Protein AF-A0A7S0YUG1-F1 (afdb_monomer_lite)

Foldseek 3Di:
DDDDDQDQDPPVRWDWDADPVRDIDTPSDPPDDPDDDDDDDDDQLRVLCVVVVLVVVLVVVVCVVDPPLPPPDDDPSDDPVSVVVSVVSQVVPPDPSDGPCVVVVVVVVVCCVVVPPPPPPDD

InterPro domains:
  IPR059853 Probable PDZ-protease, C-terminal helical domain [PF28547] (46-117)

Sequence (123 aa):
GSRFSSRKIGEGERKTFLTDGKRVVRDGGGIEPDVFVPAEKLSELEVALLDQNAFLDFAGTWAAEHPGRLDKGGAPVVDDALYKEFVSFVEGRGGAVRTRFDAALDDLSEAFKESKLAGLEGA

Structure (mmCIF, N/CA/C/O backbone):
data_AF-A0A7S0YUG1-F1
#
_entry.id   AF-A0A7S0YUG1-F1
#
loop_
_atom_site.group_PDB
_atom_site.id
_atom_site.type_symbol
_atom_site.label_atom_id
_atom_site.label_alt_id
_atom_site.label_comp_id
_atom_site.label_asym_id
_atom_site.label_entity_id
_atom_site.label_seq_id
_atom_site.pdbx_PDB_ins_code
_atom_site.Cartn_x
_atom_site.Cartn_y
_atom_site.Cartn_z
_atom_site.occupancy
_atom_site.B_iso_or_equiv
_atom_site.auth_seq_id
_atom_site.auth_comp_id
_atom_site.auth_asym_id
_atom_site.auth_atom_id
_atom_site.pdbx_PDB_model_num
ATOM 1 N N . GLY A 1 1 ? 34.408 -18.214 3.562 1.00 45.31 1 GLY A N 1
ATOM 2 C CA . GLY A 1 1 ? 33.547 -17.617 2.525 1.00 45.31 1 GLY A CA 1
ATOM 3 C C . GLY A 1 1 ? 33.555 -16.116 2.699 1.00 45.31 1 GLY A C 1
ATOM 4 O O . GLY A 1 1 ? 33.209 -15.657 3.779 1.00 45.31 1 GLY A O 1
ATOM 5 N N . SER A 1 2 ? 34.037 -15.371 1.704 1.00 47.47 2 SER A N 1
ATOM 6 C CA . SER A 1 2 ? 34.109 -13.906 1.767 1.00 47.47 2 SER A CA 1
ATOM 7 C C . SER A 1 2 ? 32.698 -13.315 1.706 1.00 47.47 2 SER A C 1
ATOM 9 O O . SER A 1 2 ? 31.959 -13.582 0.761 1.00 47.47 2 SER A O 1
ATOM 11 N N . ARG A 1 3 ? 32.312 -12.553 2.733 1.00 53.41 3 ARG A N 1
ATOM 12 C CA . ARG A 1 3 ? 31.093 -11.739 2.736 1.00 53.41 3 ARG A CA 1
ATOM 13 C C . ARG A 1 3 ? 31.343 -10.538 1.827 1.00 53.41 3 ARG A C 1
ATOM 15 O O . ARG A 1 3 ? 32.192 -9.708 2.140 1.00 53.41 3 ARG A O 1
ATOM 22 N N . PHE A 1 4 ? 30.617 -10.442 0.718 1.00 53.81 4 PHE A N 1
ATOM 23 C CA . PHE A 1 4 ? 30.618 -9.231 -0.097 1.00 53.81 4 PHE A CA 1
ATOM 24 C C . PHE A 1 4 ? 30.071 -8.076 0.753 1.00 53.81 4 PHE A C 1
ATOM 26 O O . PHE A 1 4 ? 28.917 -8.098 1.170 1.00 53.81 4 PHE A O 1
ATOM 33 N N . SER A 1 5 ? 30.924 -7.102 1.063 1.00 51.78 5 SER A N 1
ATOM 34 C CA . SER A 1 5 ? 30.544 -5.859 1.730 1.00 51.78 5 SER A CA 1
ATOM 35 C C . SER A 1 5 ? 30.586 -4.749 0.689 1.00 51.78 5 SER A C 1
ATOM 37 O O . SER A 1 5 ? 31.652 -4.432 0.159 1.00 51.78 5 SER A O 1
ATOM 39 N N . SER A 1 6 ? 29.424 -4.194 0.348 1.00 56.53 6 SER A N 1
ATOM 40 C CA . SER A 1 6 ? 29.333 -3.034 -0.534 1.00 56.53 6 SER A CA 1
ATOM 41 C C . SER A 1 6 ? 29.792 -1.794 0.231 1.00 56.53 6 SER A C 1
ATOM 43 O O . SER A 1 6 ? 29.101 -1.319 1.134 1.00 56.53 6 SER A O 1
ATOM 45 N N . ARG A 1 7 ? 30.958 -1.254 -0.119 1.00 60.69 7 ARG A N 1
ATOM 46 C CA . ARG A 1 7 ? 31.427 0.032 0.401 1.00 60.69 7 ARG A CA 1
ATOM 47 C C . ARG A 1 7 ? 30.895 1.131 -0.526 1.00 60.69 7 ARG A C 1
ATOM 49 O O . ARG A 1 7 ? 31.273 1.162 -1.693 1.00 60.69 7 ARG A O 1
ATOM 56 N N . LYS A 1 8 ? 30.010 2.007 -0.031 1.00 63.78 8 LYS A N 1
ATOM 57 C CA . LYS A 1 8 ? 29.617 3.219 -0.771 1.00 63.78 8 LYS A CA 1
ATOM 58 C C . LYS A 1 8 ? 30.848 4.112 -0.915 1.00 63.78 8 LYS A C 1
ATOM 60 O O . LYS A 1 8 ? 31.454 4.477 0.090 1.00 63.78 8 LYS A O 1
ATOM 65 N N . ILE A 1 9 ? 31.215 4.427 -2.151 1.00 71.81 9 ILE A N 1
ATOM 66 C CA . ILE A 1 9 ? 32.330 5.326 -2.462 1.00 71.81 9 ILE A CA 1
ATOM 67 C C . ILE A 1 9 ? 31.807 6.767 -2.391 1.00 71.81 9 ILE A C 1
ATOM 69 O O . ILE A 1 9 ? 30.735 7.074 -2.934 1.00 71.81 9 ILE A O 1
ATOM 73 N N . GLY A 1 10 ? 32.537 7.634 -1.684 1.00 71.00 10 GLY A N 1
ATOM 74 C CA . GLY A 1 10 ? 32.208 9.055 -1.576 1.00 71.00 10 GLY A CA 1
ATOM 75 C C . GLY A 1 10 ? 32.204 9.724 -2.950 1.00 71.00 10 GLY A C 1
ATOM 76 O O . GLY A 1 10 ? 32.944 9.316 -3.839 1.00 71.00 10 GLY A O 1
ATOM 77 N N . GLU A 1 11 ? 31.361 10.738 -3.145 1.00 68.69 11 GLU A N 1
ATOM 78 C CA . GLU A 1 11 ? 31.099 11.317 -4.472 1.00 68.69 11 GLU A CA 1
ATOM 79 C C . GLU A 1 11 ? 32.373 11.795 -5.195 1.00 68.69 11 GLU A C 1
ATOM 81 O O . GLU A 1 11 ? 32.531 11.536 -6.385 1.00 68.69 11 GLU A O 1
ATOM 86 N N . GLY A 1 12 ? 33.323 12.390 -4.463 1.00 74.88 12 GLY A N 1
ATOM 87 C CA . GLY A 1 12 ? 34.601 12.866 -5.010 1.00 74.88 12 GLY A CA 1
ATOM 88 C C . GLY A 1 12 ? 35.593 11.768 -5.417 1.00 74.88 12 GLY A C 1
ATOM 89 O O . GLY A 1 12 ? 36.559 12.052 -6.117 1.00 74.88 12 GLY A O 1
ATOM 90 N N . GLU A 1 13 ? 35.360 10.519 -5.014 1.00 78.75 13 GLU A N 1
ATOM 91 C CA . GLU A 1 13 ? 36.220 9.366 -5.321 1.00 78.75 13 GLU A CA 1
ATOM 92 C C . GLU A 1 13 ? 35.588 8.427 -6.364 1.00 78.75 13 GLU A C 1
ATOM 94 O O . GLU A 1 13 ? 36.179 7.407 -6.734 1.00 78.75 13 GLU A O 1
ATOM 99 N N . ARG A 1 14 ? 34.378 8.746 -6.852 1.00 77.94 14 ARG A N 1
ATOM 100 C CA . ARG A 1 14 ? 33.668 7.904 -7.821 1.00 77.94 14 ARG A CA 1
ATOM 101 C C . ARG A 1 14 ? 34.329 7.984 -9.191 1.00 77.94 14 ARG A C 1
ATOM 103 O O . ARG A 1 14 ? 34.479 9.055 -9.775 1.00 77.94 14 ARG A O 1
ATOM 110 N N . LYS A 1 15 ? 34.659 6.817 -9.743 1.00 80.69 15 LYS A N 1
ATOM 111 C CA . LYS A 1 15 ? 35.085 6.693 -11.138 1.00 80.69 15 LYS A CA 1
ATOM 112 C C . LYS A 1 15 ? 33.872 6.712 -12.064 1.00 80.69 15 LYS A C 1
ATOM 114 O O . LYS A 1 15 ? 32.820 6.169 -11.730 1.00 80.69 15 LYS A O 1
ATOM 119 N N . THR A 1 16 ? 34.051 7.311 -13.234 1.00 82.56 16 THR A N 1
ATOM 120 C CA . THR A 1 16 ? 33.028 7.420 -14.276 1.00 82.56 16 THR A CA 1
ATOM 121 C C . THR A 1 16 ? 33.368 6.481 -15.430 1.00 82.56 16 THR A C 1
ATOM 123 O O . THR A 1 16 ? 34.481 6.516 -15.950 1.00 82.56 16 THR A O 1
ATOM 126 N N . PHE A 1 17 ? 32.402 5.668 -15.841 1.00 83.62 17 PHE A N 1
ATOM 127 C CA . PHE A 1 17 ? 32.478 4.719 -16.949 1.00 83.62 17 PHE A CA 1
ATOM 128 C C . PHE A 1 17 ? 31.404 5.030 -17.995 1.00 83.62 17 PHE A C 1
ATOM 130 O O . PHE A 1 17 ? 30.454 5.769 -17.732 1.00 83.62 17 PHE A O 1
ATOM 137 N N . LEU A 1 18 ? 31.547 4.451 -19.186 1.00 81.94 18 LEU A N 1
ATOM 138 C CA . LEU A 1 18 ? 30.583 4.572 -20.277 1.00 81.94 18 LEU A CA 1
ATOM 139 C C . LEU A 1 18 ? 30.133 3.177 -20.710 1.00 81.94 18 LEU A C 1
ATOM 141 O O . LEU A 1 18 ? 30.958 2.283 -20.875 1.00 81.94 18 LEU A O 1
ATOM 145 N N . THR A 1 19 ? 28.828 3.004 -20.904 1.00 81.38 19 THR A N 1
ATOM 146 C CA . THR A 1 19 ? 28.278 1.824 -21.596 1.00 81.38 19 THR A CA 1
ATOM 147 C C . THR A 1 19 ? 28.561 1.899 -23.101 1.00 81.38 19 THR A C 1
ATOM 149 O O . THR A 1 19 ? 28.865 2.976 -23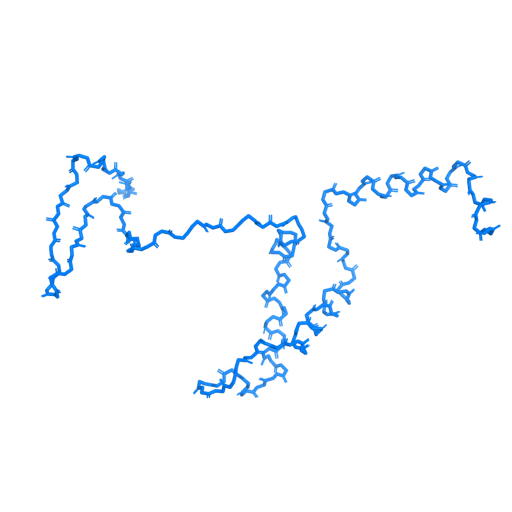.612 1.00 81.38 19 THR A O 1
ATOM 152 N N . ASP A 1 20 ? 28.379 0.799 -23.838 1.00 87.31 20 ASP A N 1
ATOM 153 C CA . ASP A 1 20 ? 28.492 0.786 -25.312 1.00 87.31 20 ASP A CA 1
ATOM 154 C C . ASP A 1 20 ? 27.567 1.821 -25.978 1.00 87.31 20 ASP A C 1
ATOM 156 O O . ASP A 1 20 ? 27.921 2.462 -26.967 1.00 87.31 20 ASP A O 1
ATOM 160 N N . GLY A 1 21 ? 26.399 2.062 -25.371 1.00 85.12 21 GLY A N 1
ATOM 161 C CA . GLY A 1 21 ? 25.460 3.124 -25.746 1.00 85.12 21 GLY A CA 1
ATOM 162 C C . GLY A 1 21 ? 25.837 4.524 -25.241 1.00 85.12 21 GLY A C 1
ATOM 163 O O . GLY A 1 21 ? 24.987 5.409 -25.235 1.00 85.12 21 GLY A O 1
ATOM 164 N N . LYS A 1 22 ? 27.072 4.732 -24.768 1.00 82.31 22 LYS A N 1
ATOM 165 C CA . LYS A 1 22 ? 27.623 5.991 -24.229 1.00 82.31 22 LYS A CA 1
ATOM 166 C C . LYS A 1 22 ? 26.890 6.579 -23.015 1.00 82.31 22 LYS A C 1
ATOM 168 O O . LYS A 1 22 ? 27.136 7.730 -22.660 1.00 82.31 22 LYS A O 1
ATOM 173 N N . ARG A 1 23 ? 26.029 5.813 -22.335 1.00 79.69 23 ARG A N 1
ATOM 174 C CA . ARG A 1 23 ? 25.453 6.243 -21.047 1.00 79.69 23 ARG A CA 1
ATOM 175 C C . ARG A 1 23 ? 26.528 6.240 -19.967 1.00 79.69 23 ARG A C 1
ATOM 177 O O . ARG A 1 23 ? 27.281 5.268 -19.876 1.00 79.69 23 ARG A O 1
ATOM 184 N N . VAL A 1 24 ? 26.562 7.303 -19.171 1.00 80.88 24 VAL A N 1
ATOM 185 C CA . VAL A 1 24 ? 27.485 7.487 -18.047 1.00 80.88 24 VAL A CA 1
ATOM 186 C C . VAL A 1 24 ? 27.059 6.611 -16.869 1.00 80.88 24 VAL A C 1
ATOM 188 O O . VAL A 1 24 ? 25.904 6.643 -16.467 1.00 80.88 24 VAL A O 1
ATOM 191 N N . VAL A 1 25 ? 27.995 5.850 -16.304 1.00 80.12 25 VAL A N 1
ATOM 192 C CA . VAL A 1 25 ? 27.783 5.005 -15.119 1.00 80.12 25 VAL A CA 1
ATOM 193 C C . VAL A 1 25 ? 28.857 5.338 -14.090 1.00 80.12 25 VAL A C 1
ATOM 195 O O . VAL A 1 25 ? 30.030 5.443 -14.438 1.00 80.12 25 VAL A O 1
ATOM 198 N N . ARG A 1 26 ? 28.477 5.533 -12.826 1.00 81.75 26 ARG A N 1
ATOM 199 C CA . ARG A 1 26 ? 29.402 5.899 -11.742 1.00 81.75 26 ARG A CA 1
ATOM 200 C C . ARG A 1 26 ? 29.639 4.713 -10.804 1.00 81.75 26 ARG A C 1
ATOM 202 O O . ARG A 1 26 ? 28.725 3.938 -10.539 1.00 81.75 26 ARG A O 1
ATOM 209 N N . ASP A 1 27 ? 30.867 4.575 -10.310 1.00 77.12 27 ASP A N 1
ATOM 210 C CA . ASP A 1 27 ? 31.268 3.482 -9.414 1.00 77.12 27 ASP A CA 1
ATOM 211 C C . ASP A 1 27 ? 30.650 3.601 -8.004 1.00 77.12 27 ASP A C 1
ATOM 213 O O . ASP A 1 27 ? 30.361 4.698 -7.522 1.00 77.12 27 ASP A O 1
ATOM 217 N N . GLY A 1 28 ? 30.495 2.467 -7.314 1.00 70.81 28 GLY A N 1
ATOM 218 C CA . GLY A 1 28 ? 30.201 2.404 -5.876 1.00 70.81 28 GLY A CA 1
ATOM 219 C C . GLY A 1 28 ? 28.782 2.787 -5.430 1.00 70.81 28 GLY A C 1
ATOM 220 O O . GLY A 1 28 ? 28.550 2.887 -4.223 1.00 70.81 28 GLY A O 1
ATOM 221 N N . GLY A 1 29 ? 27.847 3.012 -6.362 1.00 67.00 29 GLY A N 1
ATOM 222 C CA . GLY A 1 29 ? 26.478 3.476 -6.077 1.00 67.00 29 GLY A CA 1
ATOM 223 C C . GLY A 1 29 ? 25.346 2.466 -6.320 1.00 67.00 29 GLY A C 1
ATOM 224 O O . GLY A 1 29 ? 24.258 2.650 -5.780 1.00 67.00 29 GLY A O 1
ATOM 225 N N . GLY A 1 30 ? 25.587 1.393 -7.082 1.00 70.50 30 GLY A N 1
ATOM 226 C CA . GLY A 1 30 ? 24.516 0.534 -7.609 1.00 70.50 30 GLY A CA 1
ATOM 227 C C . GLY A 1 30 ? 23.858 1.137 -8.859 1.00 70.50 30 GLY A C 1
ATOM 228 O O . GLY A 1 30 ? 24.485 1.929 -9.559 1.00 70.50 30 GLY A O 1
ATOM 229 N N . ILE A 1 31 ? 22.612 0.752 -9.160 1.00 68.75 31 ILE A N 1
ATOM 230 C CA . ILE A 1 31 ? 21.820 1.382 -10.231 1.00 68.75 31 ILE A CA 1
ATOM 231 C C . ILE A 1 31 ? 21.284 2.712 -9.686 1.00 68.75 31 ILE A C 1
ATOM 233 O O . ILE A 1 31 ? 20.318 2.729 -8.926 1.00 68.75 31 ILE A O 1
ATOM 237 N N . GLU A 1 32 ? 21.949 3.812 -10.031 1.00 72.25 32 GLU A N 1
ATOM 238 C CA . GLU A 1 32 ? 21.513 5.169 -9.686 1.00 72.25 32 GLU A CA 1
ATOM 239 C C . GLU A 1 32 ? 20.447 5.627 -10.701 1.00 72.25 32 GLU A C 1
ATOM 241 O O . GLU A 1 32 ? 20.687 5.516 -11.907 1.00 72.25 32 GLU A O 1
ATOM 246 N N . PRO A 1 33 ? 19.256 6.071 -10.259 1.00 73.12 33 PRO A N 1
ATOM 247 C CA . PRO A 1 33 ? 18.211 6.515 -11.172 1.00 73.12 33 PRO A CA 1
ATOM 248 C C . PRO A 1 33 ? 18.572 7.871 -11.785 1.00 73.12 33 PRO A C 1
ATOM 250 O O . PRO A 1 33 ? 19.092 8.747 -11.098 1.00 73.12 33 PRO A O 1
ATOM 253 N N . ASP A 1 34 ? 18.222 8.072 -13.057 1.00 79.00 34 ASP A N 1
ATOM 254 C CA . ASP A 1 34 ? 18.420 9.361 -13.737 1.00 79.00 34 ASP A CA 1
ATOM 255 C C . ASP A 1 34 ? 17.608 10.492 -13.077 1.00 79.00 34 ASP A C 1
ATOM 257 O O . ASP A 1 34 ? 18.018 11.652 -13.070 1.00 79.00 34 ASP A O 1
ATOM 261 N N . VAL A 1 35 ? 16.458 10.146 -12.493 1.00 79.94 35 VAL A N 1
ATOM 262 C CA . VAL A 1 35 ? 15.605 11.051 -11.722 1.00 79.94 35 VAL A CA 1
ATOM 263 C C . VAL A 1 35 ? 15.293 10.390 -10.390 1.00 79.94 35 VAL A C 1
ATOM 265 O O . VAL A 1 35 ? 14.644 9.345 -10.339 1.00 79.94 35 VAL A O 1
ATOM 268 N N . PHE A 1 36 ? 15.747 11.004 -9.298 1.00 82.75 36 PHE A N 1
ATOM 269 C CA . PHE A 1 36 ? 15.364 10.567 -7.964 1.00 82.75 36 PHE A CA 1
ATOM 270 C C . PHE A 1 36 ? 13.951 11.057 -7.654 1.00 82.75 36 PHE A C 1
ATOM 272 O O . PHE A 1 36 ? 13.711 12.260 -7.551 1.00 82.75 36 PHE A O 1
ATOM 279 N N . VAL A 1 37 ? 13.030 10.116 -7.479 1.00 86.06 37 VAL A N 1
ATOM 280 C CA . VAL A 1 37 ? 11.693 10.397 -6.962 1.00 86.06 37 VAL A CA 1
ATOM 281 C C . VAL A 1 37 ? 11.683 9.984 -5.490 1.00 86.06 37 VAL A C 1
ATOM 283 O O . VAL A 1 37 ? 11.933 8.810 -5.201 1.00 86.06 37 VAL A O 1
ATOM 286 N N . PRO A 1 38 ? 11.458 10.916 -4.545 1.00 84.62 38 PRO A N 1
ATOM 287 C CA . PRO A 1 38 ? 11.347 10.553 -3.141 1.00 84.62 38 PRO A CA 1
ATOM 288 C C . PRO A 1 38 ? 10.141 9.633 -2.950 1.00 84.62 38 PRO A C 1
ATOM 290 O O . PRO A 1 38 ? 9.082 9.864 -3.530 1.00 84.62 38 PRO A O 1
ATOM 293 N N . ALA A 1 39 ? 10.303 8.599 -2.126 1.00 83.00 39 ALA A N 1
ATOM 294 C CA . ALA A 1 39 ? 9.179 7.761 -1.737 1.00 83.00 39 ALA A CA 1
ATOM 295 C C . ALA A 1 39 ? 8.141 8.607 -0.989 1.00 83.00 39 ALA A C 1
ATOM 297 O O . ALA A 1 39 ? 8.492 9.411 -0.117 1.00 83.00 39 ALA A O 1
ATOM 298 N N . GLU A 1 40 ? 6.872 8.421 -1.336 1.00 86.75 40 GLU A N 1
ATOM 299 C CA . GLU A 1 40 ? 5.772 9.055 -0.626 1.00 86.75 40 GLU A CA 1
ATOM 300 C C . GLU A 1 40 ? 5.675 8.498 0.800 1.00 86.75 40 GLU A C 1
ATOM 302 O O . GLU A 1 40 ? 5.986 7.331 1.062 1.00 86.75 40 GLU A O 1
ATOM 307 N N . LYS A 1 41 ? 5.290 9.352 1.751 1.00 89.31 41 LYS A N 1
ATOM 308 C CA . LYS A 1 41 ? 5.050 8.910 3.124 1.00 89.31 41 LYS A CA 1
ATOM 309 C C . LYS A 1 41 ? 3.677 8.261 3.187 1.00 89.31 41 LYS A C 1
ATOM 311 O O . LYS A 1 41 ? 2.677 8.960 3.072 1.00 89.31 41 LYS A O 1
ATOM 316 N N . LEU A 1 42 ? 3.661 6.956 3.429 1.00 89.38 42 LEU A N 1
ATOM 317 C CA . LEU A 1 42 ? 2.431 6.214 3.672 1.00 89.38 42 LEU A CA 1
ATOM 318 C C . LEU A 1 42 ? 1.744 6.713 4.950 1.00 89.38 42 LEU A C 1
ATOM 320 O O . LEU A 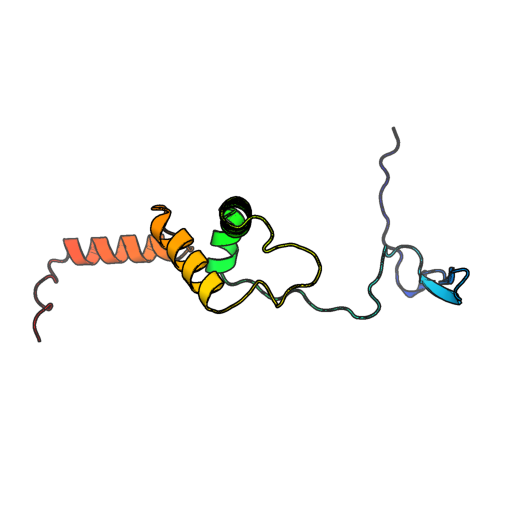1 42 ? 2.393 6.968 5.971 1.00 89.38 42 LEU A O 1
ATOM 324 N N . SER A 1 43 ? 0.424 6.822 4.889 1.00 89.69 43 SER A N 1
ATOM 325 C CA . SER A 1 43 ? -0.443 6.952 6.055 1.00 89.69 43 SER A CA 1
ATOM 326 C C . SER A 1 43 ? -0.411 5.674 6.900 1.00 89.69 43 SER A C 1
ATOM 328 O O . SER A 1 43 ? -0.048 4.596 6.433 1.00 89.69 43 SER A O 1
ATOM 330 N N . GLU A 1 44 ? -0.824 5.757 8.164 1.00 86.75 44 GLU A N 1
ATOM 331 C CA . GLU A 1 44 ? -0.900 4.570 9.032 1.00 86.75 44 GLU A CA 1
ATOM 332 C C . GLU A 1 44 ? -1.866 3.513 8.530 1.00 86.75 44 GLU A C 1
ATOM 334 O O . GLU A 1 44 ? -1.627 2.330 8.745 1.00 86.75 44 GLU A O 1
ATOM 339 N N . LEU A 1 45 ? -2.946 3.941 7.878 1.00 86.69 45 LEU A N 1
ATOM 340 C CA . LEU A 1 45 ? -3.896 3.022 7.283 1.00 86.69 45 LEU A CA 1
ATOM 341 C C . LEU A 1 45 ? -3.222 2.223 6.167 1.00 86.69 45 LEU A C 1
ATOM 343 O O . LEU A 1 45 ? -3.322 1.003 6.139 1.00 86.69 45 LEU A O 1
ATOM 347 N N . GLU A 1 46 ? -2.484 2.896 5.284 1.00 88.69 46 GLU A N 1
ATOM 348 C CA . GLU A 1 46 ? -1.739 2.239 4.207 1.00 88.69 46 GLU A CA 1
ATOM 349 C C . GLU A 1 46 ? -0.653 1.308 4.748 1.00 88.69 46 GLU A C 1
ATOM 351 O O . GLU A 1 46 ? -0.485 0.208 4.226 1.00 88.69 46 GLU A O 1
ATOM 356 N N . VAL A 1 47 ? 0.041 1.707 5.819 1.00 89.81 47 VAL A N 1
ATOM 357 C CA . VAL A 1 47 ? 1.007 0.840 6.510 1.00 89.81 47 VAL A CA 1
ATOM 358 C C . VAL A 1 47 ? 0.312 -0.396 7.078 1.00 89.81 47 VAL A C 1
ATOM 360 O O . VAL A 1 47 ? 0.763 -1.507 6.823 1.00 89.81 47 VAL A O 1
ATOM 363 N N . ALA A 1 48 ? -0.814 -0.235 7.775 1.00 88.19 48 ALA A N 1
ATOM 364 C CA . ALA A 1 48 ? -1.566 -1.357 8.330 1.00 88.19 48 ALA A CA 1
ATOM 365 C C . ALA A 1 48 ? -2.081 -2.308 7.234 1.00 88.19 48 ALA A C 1
ATOM 367 O O . ALA A 1 48 ? -1.977 -3.524 7.375 1.00 88.19 48 ALA A O 1
ATOM 368 N N . LEU A 1 49 ? -2.590 -1.772 6.120 1.00 90.12 49 LEU A N 1
ATOM 369 C CA . LEU A 1 49 ? -3.024 -2.564 4.964 1.00 90.12 49 LEU A CA 1
ATOM 370 C C . LEU A 1 49 ? -1.859 -3.328 4.321 1.00 90.12 49 LEU A C 1
ATOM 372 O O . LEU A 1 49 ? -2.032 -4.475 3.901 1.00 90.12 49 LEU A O 1
ATOM 376 N N . LEU A 1 50 ? -0.679 -2.709 4.252 1.00 89.75 50 LEU A N 1
ATOM 377 C CA . LEU A 1 50 ? 0.531 -3.329 3.722 1.00 89.75 50 LEU A CA 1
ATOM 378 C C . LEU A 1 50 ? 1.027 -4.457 4.634 1.00 89.75 50 LEU A C 1
ATOM 380 O O . LEU A 1 50 ? 1.274 -5.560 4.150 1.00 89.75 50 LEU A O 1
ATOM 384 N N . ASP A 1 51 ? 1.105 -4.208 5.942 1.00 88.88 51 ASP A N 1
ATOM 385 C CA . ASP A 1 51 ? 1.533 -5.188 6.949 1.00 88.88 51 ASP A CA 1
ATOM 386 C C . ASP A 1 51 ? 0.591 -6.401 7.008 1.00 88.88 51 ASP A C 1
ATOM 388 O O . ASP A 1 51 ? 1.023 -7.531 7.236 1.00 88.88 51 ASP A O 1
ATOM 392 N N . GLN A 1 52 ? -0.701 -6.184 6.752 1.00 87.94 52 GLN A N 1
ATOM 393 C CA . GLN A 1 52 ? -1.723 -7.233 6.673 1.00 87.94 52 GLN A CA 1
ATOM 394 C C . GLN A 1 52 ? -1.810 -7.905 5.296 1.00 87.94 52 GLN A C 1
ATOM 396 O O . GLN A 1 52 ? -2.712 -8.713 5.062 1.00 87.94 52 GLN A O 1
ATOM 401 N N . ASN A 1 53 ? -0.907 -7.565 4.373 1.00 91.00 53 ASN A N 1
ATOM 402 C CA . ASN A 1 53 ? -0.860 -8.097 3.013 1.00 91.00 53 ASN A CA 1
ATOM 403 C C . ASN A 1 53 ? -2.157 -7.867 2.201 1.00 91.00 53 ASN A C 1
ATOM 405 O O . ASN A 1 53 ? -2.408 -8.545 1.204 1.00 91.00 53 ASN A O 1
ATOM 409 N N . ALA A 1 54 ? -2.986 -6.890 2.595 1.00 90.88 54 ALA A N 1
ATOM 410 C CA . ALA A 1 54 ? -4.335 -6.699 2.062 1.00 90.88 54 ALA A CA 1
ATOM 411 C C . ALA A 1 54 ? -4.350 -6.399 0.563 1.00 90.88 54 ALA A C 1
ATOM 413 O O . ALA A 1 54 ? -5.186 -6.933 -0.164 1.00 90.88 54 ALA A O 1
ATOM 414 N N . PHE A 1 55 ? -3.389 -5.604 0.091 1.00 91.31 55 PHE A N 1
ATOM 415 C CA . PHE A 1 55 ? -3.248 -5.294 -1.330 1.00 91.31 55 PHE A CA 1
ATOM 416 C C . PHE A 1 55 ? -2.961 -6.541 -2.171 1.00 91.31 55 PHE A C 1
ATOM 418 O O . PHE A 1 55 ? -3.563 -6.723 -3.228 1.00 91.31 55 PHE A O 1
ATOM 425 N N . LEU A 1 56 ? -2.051 -7.404 -1.708 1.00 92.12 56 LEU A N 1
ATOM 426 C CA . LEU A 1 56 ? -1.643 -8.590 -2.458 1.00 92.12 56 LEU A CA 1
ATOM 427 C C . LEU A 1 56 ? -2.748 -9.647 -2.465 1.00 92.12 56 LEU A C 1
ATOM 429 O O . LEU A 1 56 ? -3.023 -10.242 -3.506 1.00 92.12 56 LEU A O 1
ATOM 433 N N . ASP A 1 57 ? -3.406 -9.840 -1.325 1.00 92.69 57 ASP A N 1
ATOM 434 C CA . ASP A 1 57 ? -4.495 -10.804 -1.196 1.00 92.69 57 ASP A CA 1
ATOM 435 C C . ASP A 1 57 ? -5.706 -10.399 -2.047 1.00 92.69 57 ASP A C 1
ATOM 437 O O . ASP A 1 57 ? -6.288 -11.244 -2.734 1.00 92.69 57 ASP A O 1
ATOM 441 N N . PHE A 1 58 ? -6.046 -9.104 -2.065 1.00 92.56 58 PHE A N 1
ATOM 442 C CA . PHE A 1 58 ? -7.068 -8.578 -2.966 1.00 92.56 58 PHE A CA 1
ATOM 443 C C . PHE A 1 58 ? -6.676 -8.791 -4.425 1.00 92.56 58 PHE A C 1
ATOM 445 O O . PHE A 1 58 ? -7.445 -9.377 -5.177 1.00 92.56 58 PHE A O 1
ATOM 452 N N . ALA A 1 59 ? -5.471 -8.370 -4.823 1.00 91.06 59 ALA A N 1
ATOM 453 C CA . ALA A 1 59 ? -5.024 -8.479 -6.208 1.00 91.06 59 ALA A CA 1
ATOM 454 C C . ALA A 1 59 ? -5.043 -9.933 -6.706 1.00 91.06 59 ALA A C 1
ATOM 456 O O . ALA A 1 59 ? -5.463 -10.190 -7.832 1.00 91.06 59 ALA A O 1
ATOM 457 N N . GLY A 1 60 ? -4.627 -10.886 -5.867 1.00 91.50 60 GLY A N 1
ATOM 458 C CA . GLY A 1 60 ? -4.663 -12.311 -6.192 1.00 91.50 60 GLY A CA 1
ATOM 459 C C . GLY A 1 60 ? -6.085 -12.851 -6.342 1.00 91.50 60 GLY A C 1
ATOM 460 O O . GLY A 1 60 ? -6.379 -13.525 -7.329 1.00 91.50 60 GLY A O 1
ATOM 461 N N . THR A 1 61 ? -6.969 -12.525 -5.395 1.00 91.25 61 THR A N 1
ATOM 462 C CA . THR A 1 61 ? -8.383 -12.940 -5.430 1.00 91.25 61 THR A CA 1
ATOM 463 C C . THR A 1 61 ? -9.079 -12.357 -6.655 1.00 91.25 61 THR A C 1
ATOM 465 O O . THR A 1 61 ? -9.649 -13.089 -7.461 1.00 91.25 61 THR A O 1
ATOM 468 N N . TRP A 1 62 ? -8.926 -11.050 -6.856 1.00 91.19 62 TRP A N 1
ATOM 469 C CA . TRP A 1 62 ? -9.521 -10.332 -7.969 1.00 91.19 62 TRP A CA 1
ATOM 470 C C . TRP A 1 62 ? -9.043 -10.879 -9.316 1.00 91.19 62 TRP A C 1
ATOM 472 O O . TRP A 1 62 ? -9.856 -11.144 -10.197 1.00 91.19 62 TRP A O 1
ATOM 482 N N . ALA A 1 63 ? -7.736 -11.123 -9.473 1.00 89.25 63 ALA A N 1
ATOM 483 C CA . ALA A 1 63 ? -7.178 -11.681 -10.703 1.00 89.25 63 ALA A CA 1
ATOM 484 C C . ALA A 1 63 ? -7.690 -13.100 -11.002 1.00 89.25 63 ALA A C 1
ATOM 486 O O . ALA A 1 63 ? -7.889 -13.443 -12.168 1.00 89.25 63 ALA A O 1
ATOM 487 N N . ALA A 1 64 ? -7.907 -13.921 -9.971 1.00 90.31 64 ALA A N 1
ATOM 488 C CA . ALA A 1 64 ? -8.458 -15.264 -10.127 1.00 90.31 64 ALA A CA 1
ATOM 489 C C . ALA A 1 64 ? -9.933 -15.240 -10.565 1.00 90.31 64 ALA A C 1
ATOM 491 O O . ALA A 1 64 ? -10.349 -16.072 -11.370 1.00 90.31 64 ALA A O 1
ATOM 492 N N . GLU A 1 65 ? -10.708 -14.274 -10.071 1.00 90.44 65 GLU A N 1
ATOM 493 C CA . GLU A 1 65 ? -12.118 -14.072 -10.430 1.00 90.44 65 GLU A CA 1
ATOM 494 C C . GLU A 1 65 ? -12.297 -13.410 -11.805 1.00 90.44 65 GLU A C 1
ATOM 496 O O . GLU A 1 65 ? -13.339 -13.564 -12.444 1.00 90.44 65 GLU A O 1
ATOM 501 N N . HIS A 1 66 ? -11.260 -12.726 -12.295 1.00 87.25 66 HIS A N 1
ATOM 502 C CA . HIS A 1 66 ? -11.275 -11.944 -13.530 1.00 87.25 66 HIS A CA 1
ATOM 503 C C . HIS A 1 66 ? -10.244 -12.435 -14.568 1.00 87.25 66 HIS A C 1
ATOM 505 O O . HIS A 1 66 ? -9.364 -11.671 -14.990 1.00 87.25 66 HIS A O 1
ATOM 511 N N . PRO A 1 67 ? -10.338 -13.692 -15.045 1.00 84.56 67 PRO A N 1
ATOM 512 C CA . PRO A 1 67 ? -9.418 -14.203 -16.054 1.00 84.56 67 PRO A CA 1
ATOM 513 C C . PRO A 1 67 ? -9.495 -13.367 -17.345 1.00 84.56 67 PRO A C 1
ATOM 515 O O . PRO A 1 67 ? -10.575 -13.019 -17.819 1.00 84.56 67 PRO A O 1
ATOM 518 N N . GLY A 1 68 ? -8.336 -13.029 -17.916 1.00 79.38 68 GLY A N 1
ATOM 519 C CA . GLY A 1 68 ? -8.216 -12.263 -19.166 1.00 79.38 68 GLY A CA 1
ATOM 520 C C . GLY A 1 68 ? -8.290 -10.736 -19.024 1.00 79.38 68 GLY A C 1
ATOM 521 O O . GLY A 1 68 ? -7.962 -10.010 -19.960 1.00 79.38 68 GLY A O 1
ATOM 522 N N . ARG A 1 69 ? -8.649 -10.199 -17.847 1.00 74.44 69 ARG A N 1
ATOM 523 C CA . ARG A 1 69 ? -8.634 -8.740 -17.595 1.00 74.44 69 ARG A CA 1
ATOM 524 C C . ARG A 1 69 ? -7.226 -8.150 -17.488 1.00 74.44 69 ARG A C 1
ATOM 526 O O . ARG A 1 69 ? -7.066 -6.943 -17.635 1.00 74.44 69 ARG A O 1
ATOM 533 N N . LEU A 1 70 ? -6.217 -8.987 -17.253 1.0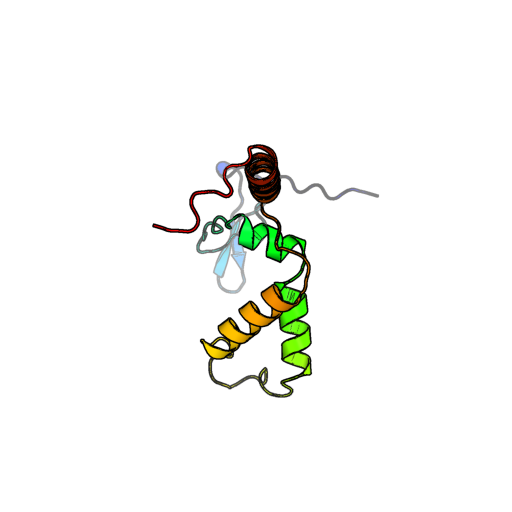0 73.75 70 LEU A N 1
ATOM 534 C CA . LEU A 1 70 ? -4.805 -8.595 -17.168 1.00 73.75 70 LEU A CA 1
ATOM 535 C C . LEU A 1 70 ? -4.052 -8.787 -18.497 1.00 73.75 70 LEU A C 1
ATOM 537 O O . LEU A 1 70 ? -2.828 -8.630 -18.547 1.00 73.75 70 LEU A O 1
ATOM 541 N N . ASP A 1 71 ? -4.761 -9.131 -19.574 1.00 71.81 71 ASP A N 1
ATOM 542 C CA . ASP A 1 71 ? -4.142 -9.402 -20.864 1.00 71.81 71 ASP A CA 1
ATOM 543 C C . ASP A 1 71 ? -3.595 -8.111 -21.489 1.00 71.81 71 ASP A C 1
ATOM 545 O O . ASP A 1 71 ? -4.221 -7.046 -21.498 1.00 71.81 71 ASP A O 1
ATOM 549 N N . LYS A 1 72 ? -2.358 -8.207 -21.990 1.00 56.28 72 LYS A N 1
ATOM 550 C CA . LYS A 1 72 ? -1.544 -7.077 -22.451 1.00 56.28 72 LYS A CA 1
ATOM 551 C C . LYS A 1 72 ? -2.187 -6.395 -23.663 1.00 56.28 72 LYS A C 1
ATOM 553 O O . LYS A 1 72 ? -1.977 -6.820 -24.795 1.00 56.28 72 LYS A O 1
ATOM 558 N N . GLY A 1 73 ? -2.931 -5.318 -23.419 1.00 60.25 73 GLY A N 1
ATOM 559 C CA . GLY A 1 73 ? -3.491 -4.455 -24.465 1.00 60.25 73 GLY A CA 1
ATOM 560 C C . GLY A 1 73 ? -4.779 -3.711 -24.097 1.00 60.25 73 GLY A C 1
ATOM 561 O O . GLY A 1 73 ? -5.214 -2.868 -24.877 1.00 60.25 73 GLY A O 1
ATOM 562 N N . GLY A 1 74 ? -5.390 -4.013 -22.946 1.00 57.75 74 GLY A N 1
ATOM 563 C CA . GLY A 1 74 ? -6.634 -3.386 -22.487 1.00 57.75 74 GLY A CA 1
ATOM 564 C C . GLY A 1 74 ? -6.469 -2.044 -21.759 1.00 57.75 74 GLY A C 1
ATOM 565 O O . GLY A 1 74 ? -5.374 -1.676 -21.335 1.00 57.75 74 GLY A O 1
ATOM 566 N N . ALA A 1 75 ? -7.598 -1.335 -21.623 1.00 59.50 75 ALA A N 1
ATOM 567 C CA . ALA A 1 75 ? -7.788 -0.127 -20.812 1.00 59.50 75 ALA A CA 1
ATOM 568 C C . ALA A 1 75 ? -7.222 -0.282 -19.383 1.00 59.50 75 ALA A C 1
ATOM 570 O O . ALA A 1 75 ? -7.076 -1.415 -18.917 1.00 59.50 75 ALA A O 1
ATOM 571 N N . PRO A 1 76 ? -6.904 0.823 -18.674 1.00 60.09 76 PRO A N 1
ATOM 572 C CA . PRO A 1 76 ? -6.432 0.745 -17.295 1.00 60.09 76 PRO A CA 1
ATOM 573 C C . PRO A 1 76 ? -7.375 -0.118 -16.453 1.00 60.09 76 PRO A C 1
ATOM 575 O O . PRO A 1 76 ? -8.562 0.165 -16.346 1.00 60.09 76 PRO A O 1
ATOM 578 N N . VAL A 1 77 ? -6.819 -1.187 -15.877 1.00 70.56 77 VAL A N 1
ATOM 579 C CA . VAL A 1 77 ? -7.533 -2.134 -15.003 1.00 70.56 77 VAL A CA 1
ATOM 580 C C . VAL A 1 77 ? -7.990 -1.453 -13.710 1.00 70.56 77 VAL A C 1
ATOM 582 O O . VAL A 1 77 ? -8.934 -1.903 -13.075 1.00 70.56 77 VAL A O 1
ATOM 585 N N . VAL A 1 78 ? -7.327 -0.355 -13.340 1.00 80.75 78 VAL A N 1
ATOM 586 C CA . VAL A 1 78 ? -7.624 0.430 -12.145 1.00 80.75 78 VAL A CA 1
ATOM 587 C C . VAL A 1 78 ? -8.637 1.515 -12.496 1.00 80.75 78 VAL A C 1
ATOM 589 O O . VAL A 1 78 ? -8.279 2.542 -13.072 1.00 80.75 78 VAL A O 1
ATOM 592 N N . ASP A 1 79 ? -9.894 1.263 -12.146 1.00 87.69 79 ASP A N 1
ATOM 593 C CA . ASP A 1 79 ? -11.007 2.203 -12.234 1.00 87.69 79 ASP A CA 1
ATOM 594 C C . ASP A 1 79 ? -11.719 2.356 -10.872 1.00 87.69 79 ASP A C 1
ATOM 596 O O . ASP A 1 79 ? -11.381 1.703 -9.879 1.00 87.69 79 ASP A O 1
ATOM 600 N N . ASP A 1 80 ? -12.719 3.239 -10.817 1.00 90.12 80 ASP A N 1
ATOM 601 C CA . ASP A 1 80 ? -13.506 3.482 -9.601 1.00 90.12 80 ASP A CA 1
ATOM 602 C C . ASP A 1 80 ? -14.283 2.239 -9.135 1.00 90.12 80 ASP A C 1
ATOM 604 O O . ASP A 1 80 ? -14.650 2.143 -7.961 1.00 90.12 80 ASP A O 1
ATOM 608 N N . ALA A 1 81 ? -14.577 1.300 -10.041 1.00 89.50 81 ALA A N 1
ATOM 609 C CA . ALA A 1 81 ? -15.270 0.064 -9.699 1.00 89.50 81 ALA A CA 1
ATOM 610 C C . ALA A 1 81 ? -14.331 -0.881 -8.940 1.00 89.50 81 ALA A C 1
ATOM 612 O O . ALA A 1 81 ? -14.682 -1.319 -7.845 1.00 89.50 81 ALA A O 1
ATOM 613 N N . LEU A 1 82 ? -13.109 -1.082 -9.445 1.00 90.62 82 LEU A N 1
ATOM 614 C CA . LEU A 1 82 ? -12.069 -1.849 -8.760 1.00 90.62 82 LEU A CA 1
ATOM 615 C C . LEU A 1 82 ? -11.767 -1.265 -7.376 1.00 90.62 82 LEU A C 1
ATOM 617 O O . LEU A 1 82 ? -11.609 -2.004 -6.406 1.00 90.62 82 LEU A O 1
ATOM 621 N N . TYR A 1 83 ? -11.709 0.066 -7.268 1.00 92.12 83 TYR A N 1
ATOM 622 C CA . TYR A 1 83 ? -11.495 0.723 -5.981 1.00 92.12 83 TYR A CA 1
ATOM 623 C C . TYR A 1 83 ? -12.605 0.388 -4.976 1.00 92.12 83 TYR A C 1
ATOM 625 O O . TYR A 1 83 ? -12.314 0.041 -3.832 1.00 92.12 83 TYR A O 1
ATOM 633 N N . LYS A 1 84 ? -13.875 0.437 -5.393 1.00 93.56 84 LYS A N 1
ATOM 634 C CA . LYS A 1 84 ? -15.004 0.070 -4.523 1.00 93.56 84 LYS A CA 1
ATOM 635 C C . LYS A 1 84 ? -14.961 -1.400 -4.117 1.00 93.56 84 LYS A C 1
ATOM 637 O O . LYS A 1 84 ? -15.215 -1.704 -2.956 1.00 93.56 84 LYS A O 1
ATOM 642 N N . GLU A 1 85 ? -14.602 -2.293 -5.036 1.00 92.25 85 GLU A N 1
ATOM 643 C CA . GLU A 1 85 ? -14.406 -3.715 -4.734 1.00 92.25 85 GLU A CA 1
ATOM 644 C C . GLU A 1 85 ? -13.294 -3.924 -3.699 1.00 92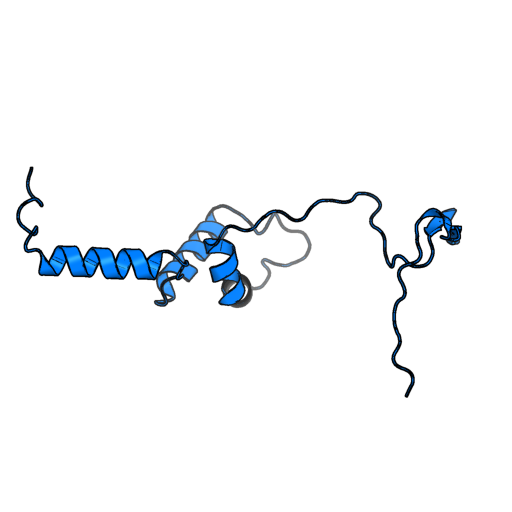.25 85 GLU A C 1
ATOM 646 O O . GLU A 1 85 ? -13.474 -4.697 -2.758 1.00 92.25 85 GLU A O 1
ATOM 651 N N . PHE A 1 86 ? -12.183 -3.190 -3.810 1.00 92.62 86 PHE A N 1
ATOM 652 C CA . PHE A 1 86 ? -11.112 -3.221 -2.815 1.00 92.62 86 PHE A CA 1
ATOM 653 C C . PHE A 1 86 ? -11.586 -2.733 -1.443 1.00 92.62 86 PHE A C 1
ATOM 655 O O . PHE A 1 86 ? -11.315 -3.385 -0.436 1.00 92.62 86 PHE A O 1
ATOM 662 N N . VAL A 1 87 ? -12.328 -1.622 -1.388 1.00 91.38 87 VAL A N 1
ATOM 663 C CA . VAL A 1 87 ? -12.893 -1.105 -0.131 1.00 91.38 87 VAL A CA 1
ATOM 664 C C . VAL A 1 87 ? -13.802 -2.152 0.515 1.00 91.38 87 VAL A C 1
ATOM 666 O O . VAL A 1 87 ? -13.609 -2.486 1.681 1.00 91.38 87 VAL A O 1
ATOM 669 N N . SER A 1 88 ? -14.716 -2.754 -0.250 1.00 91.88 88 SER A N 1
ATOM 670 C CA . SER A 1 88 ? -15.592 -3.817 0.257 1.00 91.88 88 SER A CA 1
ATOM 671 C C . SER A 1 88 ? -14.826 -5.072 0.689 1.00 91.88 88 SER A C 1
ATOM 673 O O . SER A 1 88 ? -15.195 -5.698 1.681 1.00 91.88 88 SER A O 1
ATOM 675 N N . PHE A 1 89 ? -13.746 -5.437 -0.007 1.00 91.06 89 PHE A N 1
ATOM 676 C CA . PHE A 1 89 ? -12.867 -6.538 0.396 1.00 91.06 89 PHE A CA 1
ATOM 677 C C . PHE A 1 89 ? -12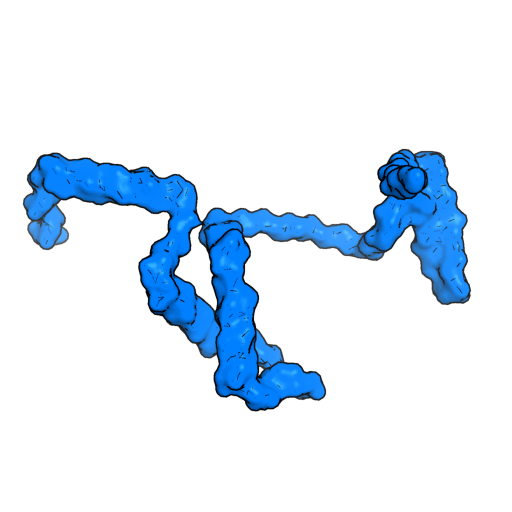.204 -6.271 1.754 1.00 91.06 89 PHE A C 1
ATOM 679 O O . PHE A 1 89 ? -12.147 -7.163 2.603 1.00 91.06 89 PHE A O 1
ATOM 686 N N . VAL A 1 90 ? -11.726 -5.044 1.976 1.00 89.50 90 VAL A N 1
ATOM 687 C CA . VAL A 1 90 ? -11.110 -4.631 3.243 1.00 89.50 90 VAL A CA 1
ATOM 688 C C . VAL A 1 90 ? -12.145 -4.597 4.373 1.00 89.50 90 VAL A C 1
ATOM 690 O O . VAL A 1 90 ? -11.883 -5.136 5.446 1.00 89.50 90 VAL A O 1
ATOM 693 N N . GLU A 1 91 ? -13.334 -4.038 4.136 1.00 86.44 91 GLU A N 1
ATOM 694 C CA . GLU A 1 91 ? -14.422 -3.979 5.126 1.00 86.44 91 GLU A CA 1
ATOM 695 C C . GLU A 1 91 ? -14.960 -5.373 5.493 1.00 86.44 91 GLU A C 1
ATOM 697 O O . GLU A 1 91 ? -15.212 -5.668 6.663 1.00 86.44 91 GLU A O 1
ATOM 702 N N . GLY A 1 92 ? -15.098 -6.265 4.507 1.00 83.25 92 GLY A N 1
ATOM 703 C CA . GLY A 1 92 ? -15.602 -7.628 4.695 1.00 83.25 92 GLY A CA 1
ATOM 704 C C . GLY A 1 92 ? -14.625 -8.573 5.398 1.00 83.25 92 GLY A C 1
ATOM 705 O O . GLY A 1 92 ? -15.023 -9.649 5.847 1.00 83.25 92 GLY A O 1
ATOM 706 N N . ARG A 1 93 ? -13.351 -8.186 5.536 1.00 74.62 93 ARG A N 1
ATOM 707 C CA . ARG A 1 93 ? -12.289 -9.032 6.096 1.00 74.62 93 ARG A CA 1
ATOM 708 C C . ARG A 1 93 ? -12.403 -9.283 7.600 1.00 74.62 93 ARG A C 1
ATOM 710 O O . ARG A 1 93 ? -11.647 -10.096 8.125 1.00 74.62 93 ARG A O 1
ATOM 717 N N . GLY A 1 94 ? -13.322 -8.618 8.304 1.00 58.91 94 GLY A N 1
ATOM 718 C CA . GLY A 1 94 ? -13.655 -8.883 9.713 1.00 58.91 94 GLY A CA 1
ATOM 719 C C 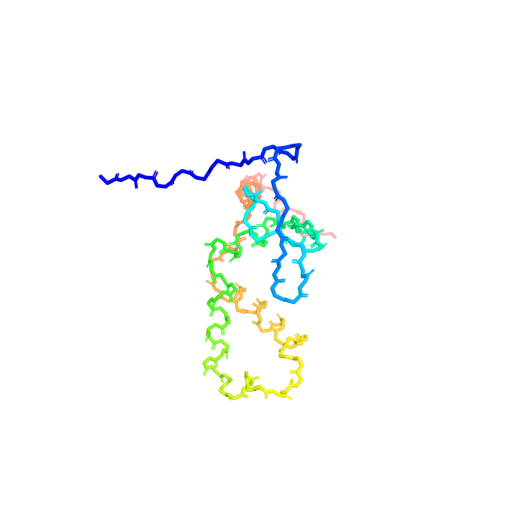. GLY A 1 94 ? -12.536 -8.608 10.731 1.00 58.91 94 GLY A C 1
ATOM 720 O O . GLY A 1 94 ? -12.783 -8.623 11.934 1.00 58.91 94 GLY A O 1
ATOM 721 N N . GLY A 1 95 ? -11.315 -8.330 10.278 1.00 56.31 95 GLY A N 1
ATOM 722 C CA . GLY A 1 95 ? -10.229 -7.789 11.076 1.00 56.31 95 GLY A CA 1
ATOM 723 C C . GLY A 1 95 ? -10.192 -6.290 10.857 1.00 56.31 95 GLY A C 1
ATOM 724 O O . GLY A 1 95 ? -9.838 -5.846 9.770 1.00 56.31 95 GLY A O 1
ATOM 725 N N . ALA A 1 96 ? -10.578 -5.520 11.875 1.00 58.75 96 ALA A N 1
ATOM 726 C CA . ALA A 1 96 ? -10.405 -4.075 11.873 1.00 58.75 96 ALA A CA 1
ATOM 727 C C . ALA A 1 96 ? -8.979 -3.754 11.408 1.00 58.75 96 ALA A C 1
ATOM 729 O O . ALA A 1 96 ? -8.009 -4.251 11.992 1.00 58.75 96 ALA A O 1
ATOM 730 N N . VAL A 1 97 ? -8.848 -2.966 10.340 1.00 63.00 97 VAL A N 1
ATOM 731 C CA . VAL A 1 97 ? -7.559 -2.389 9.970 1.00 63.00 97 VAL A CA 1
ATOM 732 C C . VAL A 1 97 ? -7.173 -1.477 11.124 1.00 63.00 97 VAL A C 1
ATOM 734 O O . VAL A 1 97 ? -7.647 -0.351 11.222 1.00 63.00 97 VAL A O 1
ATOM 737 N N . ARG A 1 98 ? -6.395 -2.022 12.059 1.00 66.75 98 ARG A N 1
ATOM 738 C CA . ARG A 1 98 ? -6.054 -1.332 13.292 1.00 66.75 98 ARG A CA 1
ATOM 739 C C . ARG A 1 98 ? -4.869 -0.417 13.051 1.00 66.75 98 ARG A C 1
ATOM 741 O O . ARG A 1 98 ? -3.752 -0.850 12.790 1.00 66.75 98 ARG A O 1
ATOM 748 N N . THR A 1 99 ? -5.148 0.861 13.154 1.00 73.62 99 THR A N 1
ATOM 749 C CA . THR A 1 99 ? -4.207 1.946 13.354 1.00 73.62 99 THR A CA 1
ATOM 750 C C . THR A 1 99 ? -3.765 1.998 14.819 1.00 73.62 99 THR A C 1
ATOM 752 O O . THR A 1 99 ? -4.344 1.372 15.712 1.00 73.62 99 THR A O 1
ATOM 755 N N . ARG A 1 100 ? -2.745 2.811 15.111 1.00 70.12 100 ARG A N 1
ATOM 756 C CA . ARG A 1 100 ? -2.291 3.027 16.496 1.00 70.12 100 ARG A CA 1
ATOM 757 C C . ARG A 1 100 ? -3.339 3.713 17.383 1.00 70.12 100 ARG A C 1
ATOM 759 O O . ARG A 1 100 ? -3.158 3.760 18.595 1.00 70.12 100 ARG A O 1
ATOM 766 N N . PHE A 1 101 ? -4.375 4.300 16.784 1.00 71.88 101 PHE A N 1
ATOM 767 C CA . PHE A 1 101 ? -5.414 5.037 17.494 1.00 71.88 101 PHE A CA 1
ATOM 768 C C . PHE A 1 101 ? -6.567 4.151 17.952 1.00 71.88 101 PHE A C 1
ATOM 770 O O . PHE A 1 101 ? -7.279 4.547 18.868 1.00 71.88 101 PHE A O 1
ATOM 777 N N . ASP A 1 102 ? -6.732 2.959 17.376 1.00 78.94 102 ASP A N 1
ATOM 778 C CA . ASP A 1 102 ? -7.882 2.108 17.691 1.00 78.94 102 ASP A CA 1
ATOM 779 C C . ASP A 1 102 ? -7.898 1.675 19.153 1.00 78.94 102 ASP A C 1
ATOM 781 O O . ASP A 1 102 ? -8.955 1.672 19.761 1.00 78.94 102 ASP A O 1
ATOM 785 N N . ALA A 1 103 ? -6.735 1.440 19.767 1.00 79.56 103 ALA A N 1
ATOM 786 C CA . ALA A 1 103 ? -6.664 1.168 21.204 1.00 79.56 103 ALA A CA 1
ATOM 787 C C . ALA A 1 103 ? -7.183 2.349 22.046 1.00 79.56 103 ALA A C 1
ATOM 789 O O . ALA A 1 103 ? -7.941 2.155 22.987 1.00 79.56 103 ALA A O 1
ATOM 790 N N . ALA A 1 104 ? -6.825 3.583 21.677 1.00 79.94 104 ALA A N 1
ATOM 791 C CA . ALA A 1 104 ? -7.298 4.774 22.379 1.00 79.94 104 ALA A CA 1
ATOM 792 C C . ALA A 1 104 ? -8.797 5.035 22.142 1.00 79.94 104 ALA A C 1
ATOM 794 O O . ALA A 1 104 ? -9.475 5.547 23.030 1.00 79.94 104 ALA A O 1
ATOM 795 N N . LEU A 1 105 ? -9.317 4.698 20.958 1.00 82.19 105 LEU A N 1
ATOM 796 C CA . LEU A 1 105 ? -10.748 4.766 20.653 1.00 82.19 105 LEU A CA 1
ATOM 797 C C . LEU A 1 105 ? -11.539 3.684 21.398 1.00 82.19 105 LEU A C 1
ATOM 799 O O . LEU A 1 105 ? -12.621 3.982 21.902 1.00 82.19 105 LEU A O 1
ATOM 803 N N . ASP A 1 106 ? -10.989 2.474 21.512 1.00 85.69 106 ASP A N 1
ATOM 804 C CA . ASP A 1 106 ? -11.549 1.372 22.296 1.00 85.69 106 ASP A CA 1
ATOM 805 C C . ASP A 1 106 ? -11.613 1.773 23.785 1.00 85.69 106 ASP A C 1
ATOM 807 O O . ASP A 1 106 ? -12.687 1.726 24.386 1.00 85.69 106 ASP A O 1
ATOM 811 N N . ASP A 1 107 ? -10.512 2.286 24.349 1.00 85.50 107 ASP A N 1
ATOM 812 C CA . ASP A 1 107 ? -10.448 2.779 25.734 1.00 85.50 107 ASP A CA 1
ATOM 813 C C . ASP A 1 107 ? -11.444 3.923 25.988 1.00 85.50 107 ASP A C 1
ATOM 815 O O . ASP A 1 107 ? -12.133 3.960 27.011 1.00 85.50 107 ASP A O 1
ATOM 819 N N . LEU A 1 108 ? -11.555 4.862 25.041 1.00 82.12 108 LEU A N 1
ATOM 820 C CA . LEU A 1 108 ? -12.514 5.961 25.115 1.00 82.12 108 LEU A CA 1
ATOM 821 C C . LEU A 1 108 ? -13.959 5.444 25.068 1.00 82.12 108 LEU A C 1
ATOM 823 O O . LEU A 1 108 ? -14.795 5.893 25.853 1.00 82.12 108 LEU A O 1
ATOM 827 N N . SER A 1 109 ? -14.259 4.501 24.170 1.00 83.75 109 SER A N 1
ATOM 828 C CA . SER A 1 109 ? -15.581 3.880 24.044 1.00 83.75 109 SER A CA 1
ATOM 829 C C . SER A 1 109 ? -15.992 3.174 25.334 1.00 83.75 109 SER A C 1
ATOM 831 O O . SER A 1 109 ? -17.114 3.362 25.806 1.00 83.75 109 SER A O 1
ATOM 833 N N . GLU A 1 110 ? -15.082 2.413 25.943 1.00 85.88 110 GLU A N 1
ATOM 834 C CA . GLU A 1 110 ? -15.321 1.756 27.230 1.00 85.88 110 GLU A CA 1
ATOM 835 C C . GLU A 1 110 ? -15.555 2.774 28.353 1.00 85.88 110 GLU A C 1
ATOM 837 O O . GLU A 1 110 ? -16.551 2.675 29.072 1.00 85.88 110 GLU A O 1
ATOM 842 N N . ALA A 1 111 ? -14.745 3.833 28.439 1.00 83.06 111 ALA A N 1
ATOM 843 C CA . ALA A 1 111 ? -14.960 4.901 29.415 1.00 83.06 111 ALA A CA 1
ATOM 844 C C . ALA A 1 111 ? -16.329 5.601 29.246 1.00 83.06 111 ALA A C 1
ATOM 846 O O . ALA A 1 111 ? -16.982 5.964 30.231 1.00 83.06 111 ALA A O 1
ATOM 847 N N . PHE A 1 112 ? -16.818 5.767 28.010 1.00 83.25 112 PHE A N 1
ATOM 848 C CA . PHE A 1 112 ? -18.163 6.296 27.751 1.00 83.25 112 PHE A CA 1
ATOM 849 C C . PHE A 1 112 ? -19.275 5.342 28.209 1.00 83.25 112 PHE A C 1
ATOM 851 O O . PHE A 1 112 ? -20.263 5.804 28.790 1.00 83.25 112 PHE A O 1
ATOM 858 N N . LYS A 1 113 ? -19.114 4.028 28.002 1.00 80.69 113 LYS A N 1
ATOM 859 C CA . LYS A 1 113 ? -20.061 3.005 28.482 1.00 80.69 113 LYS A CA 1
ATOM 860 C C . LYS A 1 113 ? -20.108 2.962 30.012 1.00 80.69 113 LYS A C 1
ATOM 862 O O . LYS A 1 113 ? -21.196 2.912 30.586 1.00 80.69 113 LYS A O 1
ATOM 867 N N . GLU A 1 114 ? -18.953 3.038 30.671 1.00 77.00 114 GLU A N 1
ATOM 868 C CA . GLU A 1 114 ? -18.839 3.003 32.135 1.00 77.00 114 GLU A CA 1
ATOM 869 C C . GLU A 1 114 ? -19.325 4.295 32.811 1.00 77.00 114 GLU A C 1
ATOM 871 O O . GLU A 1 114 ? -19.953 4.244 33.871 1.00 77.00 114 GLU A O 1
ATOM 876 N N . SER A 1 115 ? -19.098 5.465 32.199 1.00 68.88 115 SER A N 1
ATOM 877 C CA . SER A 1 115 ? -19.436 6.767 32.804 1.00 68.88 115 SER A CA 1
ATOM 878 C C . SER A 1 115 ? -20.931 7.114 32.815 1.00 68.88 115 SER A C 1
ATOM 880 O O . SER A 1 115 ? -21.314 8.153 33.355 1.00 68.88 115 SER A O 1
ATOM 882 N N . LYS A 1 116 ? -21.808 6.250 32.282 1.00 58.94 116 LYS A N 1
ATOM 883 C CA . LYS A 1 116 ? -23.263 6.480 32.223 1.00 58.94 116 LYS A CA 1
ATOM 884 C C . LYS A 1 116 ? -23.626 7.803 31.524 1.00 58.94 116 LYS A C 1
ATOM 886 O O . LYS A 1 116 ? -24.575 8.479 31.915 1.00 58.94 116 LYS A O 1
ATOM 891 N N . LEU A 1 117 ? -22.912 8.143 30.448 1.00 55.47 117 LEU A N 1
ATOM 892 C CA . LEU A 1 117 ? -23.266 9.226 29.518 1.00 55.47 117 LEU A CA 1
ATOM 893 C C . LEU A 1 117 ? -24.213 8.768 28.390 1.00 55.47 117 LEU A C 1
ATOM 895 O O . LEU A 1 117 ? -24.375 9.460 27.392 1.00 55.47 117 LEU A O 1
ATOM 899 N N . ALA A 1 118 ? -24.912 7.644 28.567 1.00 49.34 118 ALA A N 1
ATOM 900 C CA . ALA A 1 118 ? -25.936 7.129 27.647 1.00 49.34 118 ALA A CA 1
ATOM 901 C C . ALA A 1 118 ? -27.212 8.008 27.549 1.00 49.34 118 ALA A C 1
ATOM 903 O O . ALA A 1 118 ? -28.228 7.578 27.017 1.00 49.34 118 ALA A O 1
ATOM 904 N N . GLY A 1 119 ? -27.197 9.225 28.106 1.00 52.00 119 GLY A N 1
ATOM 905 C CA . GLY A 1 119 ? -28.348 10.129 28.194 1.00 52.00 119 GLY A CA 1
ATOM 906 C C . GLY A 1 119 ? -28.394 11.253 27.155 1.00 52.00 119 GLY A C 1
ATOM 907 O O . GLY A 1 119 ? -29.217 12.149 27.310 1.00 52.00 119 GLY A O 1
ATOM 908 N N . LEU A 1 120 ? -27.523 11.256 26.139 1.00 51.34 120 LEU A N 1
ATOM 909 C CA . LEU A 1 120 ? -27.462 12.322 25.122 1.00 51.34 120 LEU A CA 1
ATOM 910 C C . LEU A 1 120 ? -27.625 11.824 23.673 1.00 51.34 120 LEU A C 1
ATOM 912 O O . LEU A 1 120 ? -27.347 12.572 22.744 1.00 51.34 120 LEU A O 1
ATOM 916 N N . GLU A 1 121 ? -28.146 10.614 23.450 1.00 46.59 121 GLU A N 1
ATOM 917 C CA . GLU A 1 121 ? -28.550 10.150 22.105 1.00 46.59 121 GLU A CA 1
ATOM 918 C C . GLU A 1 121 ? -29.926 10.698 21.657 1.00 46.59 121 GLU A C 1
ATOM 920 O O . GLU A 1 121 ? -30.636 10.086 20.864 1.00 46.59 121 GLU A O 1
ATOM 925 N N . GLY A 1 122 ? -30.330 11.870 22.151 1.00 51.50 122 GLY A N 1
ATOM 926 C CA . GLY A 1 122 ? -31.607 12.481 21.787 1.00 51.50 122 GLY A CA 1
ATOM 927 C C . GLY A 1 122 ? -31.649 13.980 22.050 1.00 51.50 122 GLY A C 1
ATOM 928 O O . GLY A 1 122 ? -32.253 14.407 23.033 1.00 51.50 122 GLY A O 1
ATOM 929 N N . ALA A 1 123 ? -31.029 14.763 21.167 1.00 35.66 123 ALA A N 1
ATOM 930 C CA . ALA A 1 123 ? -31.324 16.178 20.939 1.00 35.66 123 ALA A CA 1
ATOM 931 C C . ALA A 1 123 ? -30.971 16.553 19.495 1.00 35.66 123 ALA A C 1
ATOM 933 O O . ALA A 1 123 ? -29.866 16.170 19.052 1.00 35.66 123 ALA A O 1
#

pLDDT: mean 77.28, std 13.51, range [35.66, 93.56]

Secondary structure (DSSP, 8-state):
-------PPPGGG--EEE-TT--EEETTSSS--SS-PPPP---HHHHHHHHTTHHHHHHHHHHHHSTTTTSTTSSPS--HHHHHHHHHHHHHTSS----TTHHHHHHHHHHHHHTT-TT-S--

Organism: NCBI:txid464990

Radius of gyration: 25.25 Å; chains: 1; bounding box: 68×34×58 Å